Protein AF-0000000086122139 (afdb_homodimer)

Sequence (184 aa):
FSLVCYTCDAQTSNDACKTQTICSGVNQQCMTTITKVCSPSCKATSFGTSVGSGSTSCCSTDLCNVSGATGVKYSFTALALSLGFLLVLLRNFSLVCYTCDAQTSNDACKTQTICSGVNQQCMTTITKVCSPSCKATSFGTSVGSGSTSCCSTDLCNVSGATGVKYSFTALALSLGFLLVLLRN

pLDDT: mean 70.52, std 19.62, range [34.19, 97.06]

Solvent-accessible surface area (backbone atoms only — not comparable to full-atom values): 9587 Å² total; per-residue (Å²): 133,68,50,36,21,28,31,35,79,65,26,52,30,53,84,74,32,64,45,78,38,76,38,80,70,78,70,51,22,20,27,33,25,35,29,28,35,76,26,72,73,59,76,57,58,68,93,50,60,25,39,15,35,13,28,32,29,50,37,74,53,69,46,52,40,62,15,44,66,62,57,71,72,63,48,62,62,58,56,47,52,51,51,50,52,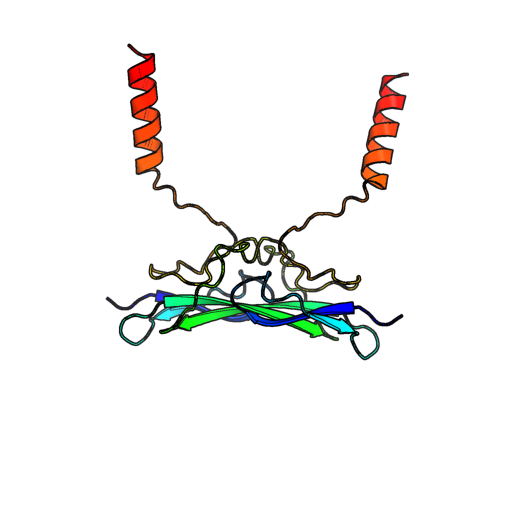48,50,52,53,66,69,95,135,67,51,35,23,24,29,34,78,65,27,50,31,52,86,74,30,64,45,80,40,76,38,79,68,78,70,52,24,23,28,32,26,36,28,27,35,74,26,72,72,58,77,58,59,70,94,52,57,27,38,15,26,23,36,37,25,50,37,74,52,69,47,54,45,57,36,37,60,68,60,69,73,60,50,63,62,58,57,49,52,52,50,49,52,50,49,52,55,66,69,96

InterPro domains:
  IPR016054 Ly-6 antigen/uPA receptor-like [SM00134] (3-79)
  IPR035076 Snake toxin/toxin-like [PF00087] (3-65)
  IPR045860 Snake toxin-like superfamily [G3DSA:2.10.60.10] (2-34)
  IPR045860 Snake toxin-like superfamily [G3DSA:2.10.60.10] (35-67)
  IPR045860 Snake toxin-like superfamily [SSF57302] (3-71)
  IPR051110 Ly-6/neurotoxin-like and GPI-anchored [PTHR16983] (2-90)

Organism: NCBI:txid247094

Secondary structure (DSSP, 8-state):
---EEEEEEEESSSTT--EEEE--SSS-EEEEEEEEEEES------S---S-S---SEE-STTTT--S-------HHHHHHHHHHHHHHHH-/---EEEEEEEESSSTT--EEEE--SSS-EEEEEEEEEEES-----SS---S-S---SEE-STTGGG-SS------HHHHHHHHHHHHHHHH-

Radius of gyration: 20.56 Å; Cα contacts (8 Å, |Δi|>4): 459; chains: 2; bounding box: 52×50×39 Å

Structure (mmCIF, N/CA/C/O backbone):
data_AF-0000000086122139-model_v1
#
loop_
_entity.id
_entity.type
_entity.pdbx_description
1 polymer 'UPAR/Ly6 domain-containing protein'
#
loop_
_atom_site.group_PDB
_atom_site.id
_atom_site.type_symbol
_atom_site.label_atom_id
_atom_site.label_alt_id
_atom_site.label_comp_id
_atom_site.label_asym_id
_atom_site.label_entity_id
_atom_site.label_seq_id
_atom_site.pdbx_PDB_ins_code
_atom_site.Cartn_x
_atom_site.Cartn_y
_atom_site.Cartn_z
_atom_site.occupancy
_atom_site.B_iso_or_equiv
_atom_site.auth_seq_id
_atom_site.auth_comp_id
_atom_site.auth_asym_id
_atom_site.auth_atom_id
_atom_site.pdbx_PDB_model_num
ATOM 1 N N . PHE A 1 1 ? 7.02 -22.312 -17.125 1 72 1 PHE A N 1
ATOM 2 C CA . PHE A 1 1 ? 6.898 -20.906 -17.484 1 72 1 PHE A CA 1
ATOM 3 C C . PHE A 1 1 ? 7.215 -20.016 -16.281 1 72 1 PHE A C 1
ATOM 5 O O . PHE A 1 1 ? 6.965 -20.391 -15.133 1 72 1 PHE A O 1
ATOM 12 N N . SER A 1 2 ? 8.141 -19.047 -16.516 1 90.06 2 SER A N 1
ATOM 13 C CA . SER A 1 2 ? 8.539 -18.172 -15.43 1 90.06 2 SER A CA 1
ATOM 14 C C . SER A 1 2 ? 7.477 -17.094 -15.164 1 90.06 2 SER A C 1
ATOM 16 O O . SER A 1 2 ? 6.844 -16.609 -16.094 1 90.06 2 SER A O 1
ATOM 18 N N . LEU A 1 3 ? 7.207 -16.906 -14.023 1 93.75 3 LEU A N 1
ATOM 19 C CA . LEU A 1 3 ? 6.246 -15.891 -13.594 1 93.75 3 LEU A CA 1
ATOM 20 C C . LEU A 1 3 ? 6.77 -14.484 -13.891 1 93.75 3 LEU A C 1
ATOM 22 O O . LEU A 1 3 ? 7.961 -14.219 -13.734 1 93.75 3 LEU A O 1
ATOM 26 N N . VAL A 1 4 ? 5.824 -13.617 -14.43 1 95.62 4 VAL A N 1
ATOM 27 C CA . VAL A 1 4 ? 6.164 -12.219 -14.648 1 95.62 4 VAL A CA 1
ATOM 28 C C . VAL A 1 4 ? 5.41 -11.336 -13.656 1 95.62 4 VAL A C 1
ATOM 30 O O . VAL A 1 4 ? 4.191 -11.461 -13.508 1 95.62 4 VAL A O 1
ATOM 33 N N . CYS A 1 5 ? 6.297 -10.477 -12.969 1 91.25 5 CYS A N 1
ATOM 34 C CA . CYS A 1 5 ? 5.695 -9.57 -12 1 91.25 5 CYS A CA 1
ATOM 35 C C . CYS A 1 5 ? 6.09 -8.125 -12.289 1 91.25 5 CYS A C 1
ATOM 37 O O . CYS A 1 5 ? 7.105 -7.871 -12.938 1 91.25 5 CYS A O 1
ATOM 39 N N . TYR A 1 6 ? 5.23 -7.164 -11.797 1 90.69 6 TYR A N 1
ATOM 40 C CA . TYR A 1 6 ? 5.699 -5.793 -11.664 1 90.69 6 TYR A CA 1
ATOM 41 C C . TYR A 1 6 ? 6.66 -5.652 -10.484 1 90.69 6 TYR A C 1
ATOM 43 O O . TYR A 1 6 ? 6.441 -6.254 -9.43 1 90.69 6 TYR A O 1
ATOM 51 N N . THR A 1 7 ? 7.684 -4.984 -10.68 1 93.25 7 THR A N 1
ATOM 52 C CA . THR A 1 7 ? 8.609 -4.746 -9.578 1 93.25 7 THR A CA 1
ATOM 53 C C . THR A 1 7 ? 8.945 -3.264 -9.469 1 93.25 7 THR A C 1
ATOM 55 O O . THR A 1 7 ? 8.922 -2.539 -10.461 1 93.25 7 THR A O 1
ATOM 58 N N . CYS A 1 8 ? 9.094 -2.768 -8.352 1 89.38 8 CYS A N 1
ATOM 59 C CA . CYS A 1 8 ? 9.555 -1.429 -8.008 1 89.38 8 CYS A CA 1
ATOM 60 C C . CYS A 1 8 ? 10.031 -1.376 -6.555 1 89.38 8 CYS A C 1
ATOM 62 O O . CYS A 1 8 ? 9.82 -2.322 -5.797 1 89.38 8 CYS A O 1
ATOM 64 N N . ASP A 1 9 ? 10.852 -0.316 -6.215 1 90.69 9 ASP A N 1
ATOM 65 C CA . ASP A 1 9 ? 11.375 -0.116 -4.867 1 90.69 9 ASP A CA 1
ATOM 66 C C . ASP A 1 9 ? 10.898 1.216 -4.289 1 90.69 9 ASP A C 1
ATOM 68 O O . ASP A 1 9 ? 11.336 2.281 -4.727 1 90.69 9 ASP A O 1
ATOM 72 N N . ALA A 1 10 ? 10 1.095 -3.266 1 85.25 10 ALA A N 1
ATOM 73 C CA . ALA A 1 10 ? 9.547 2.227 -2.459 1 85.25 10 ALA A CA 1
ATOM 74 C C . ALA A 1 10 ? 9.047 3.363 -3.344 1 85.25 10 ALA A C 1
ATOM 76 O O . ALA A 1 10 ? 9.562 4.48 -3.287 1 85.25 10 ALA A O 1
ATOM 77 N N . GLN A 1 11 ? 8.062 3.02 -4.082 1 84.06 11 GLN A N 1
ATOM 78 C CA . GLN A 1 11 ? 7.414 4.039 -4.902 1 84.06 11 GLN A CA 1
ATOM 79 C C . GLN A 1 11 ? 6.133 4.543 -4.242 1 84.06 11 GLN A C 1
ATOM 81 O O . GLN A 1 11 ? 5.469 3.803 -3.516 1 84.06 11 GLN A O 1
ATOM 86 N N . THR A 1 12 ? 5.867 5.844 -4.5 1 79.12 12 THR A N 1
ATOM 87 C CA . THR A 1 12 ? 4.699 6.449 -3.869 1 79.12 12 THR A CA 1
ATOM 88 C C . THR A 1 12 ? 3.457 6.254 -4.734 1 79.12 12 THR A C 1
ATOM 90 O O . THR A 1 12 ? 2.342 6.559 -4.305 1 79.12 12 THR A O 1
ATOM 93 N N . SER A 1 13 ? 3.631 5.711 -5.984 1 75.5 13 SER A N 1
ATOM 94 C CA . SER A 1 13 ? 2.51 5.477 -6.887 1 75.5 13 SER A CA 1
ATOM 95 C C . SER A 1 13 ? 2.676 4.164 -7.645 1 75.5 13 SER A C 1
ATOM 97 O O . SER A 1 13 ? 3.795 3.762 -7.965 1 75.5 13 SER A O 1
ATOM 99 N N . ASN A 1 14 ? 1.563 3.562 -7.977 1 77 14 ASN A N 1
ATOM 100 C CA . ASN A 1 14 ? 1.592 2.354 -8.789 1 77 14 ASN A CA 1
ATOM 101 C C . ASN A 1 14 ? 2.139 2.631 -10.188 1 77 14 ASN A C 1
ATOM 103 O O . ASN A 1 14 ? 2.799 1.777 -10.781 1 77 14 ASN A O 1
ATOM 107 N N . ASP A 1 15 ? 1.797 3.938 -10.664 1 76.06 15 ASP A N 1
ATOM 108 C CA . ASP A 1 15 ? 2.232 4.273 -12.016 1 76.06 15 ASP A CA 1
ATOM 109 C C . ASP A 1 15 ? 3.756 4.246 -12.125 1 76.06 15 ASP A C 1
ATOM 111 O O . ASP A 1 15 ? 4.301 3.967 -13.188 1 76.06 15 ASP A O 1
ATOM 115 N N . ALA A 1 16 ? 4.375 4.566 -11.047 1 80.56 16 ALA A N 1
ATOM 116 C CA . ALA A 1 16 ? 5.836 4.543 -11.023 1 80.56 16 ALA A CA 1
ATOM 117 C C . ALA A 1 16 ? 6.355 3.156 -10.656 1 80.56 16 ALA A C 1
ATOM 119 O O . ALA A 1 16 ? 7.559 2.967 -10.469 1 80.56 16 ALA A O 1
ATOM 120 N N . CYS A 1 17 ? 5.5 2.193 -10.656 1 82.25 17 CYS A N 1
ATOM 121 C CA . CYS A 1 17 ? 5.828 0.859 -10.172 1 82.25 17 CYS A CA 1
ATOM 122 C C . CYS A 1 17 ? 5.41 -0.209 -11.172 1 82.25 17 CYS A C 1
ATOM 124 O O . CYS A 1 17 ? 4.773 -1.197 -10.805 1 82.25 17 CYS A O 1
ATOM 126 N N . LYS A 1 18 ? 5.828 -0.079 -12.445 1 85.75 18 LYS A N 1
ATOM 127 C CA . LYS A 1 18 ? 5.309 -0.971 -13.477 1 85.75 18 LYS A CA 1
ATOM 128 C C . LYS A 1 18 ? 6.445 -1.653 -14.234 1 85.75 18 LYS A C 1
ATOM 130 O O . LYS A 1 18 ? 6.262 -2.094 -15.375 1 85.75 18 LYS A O 1
ATOM 135 N N . THR A 1 19 ? 7.555 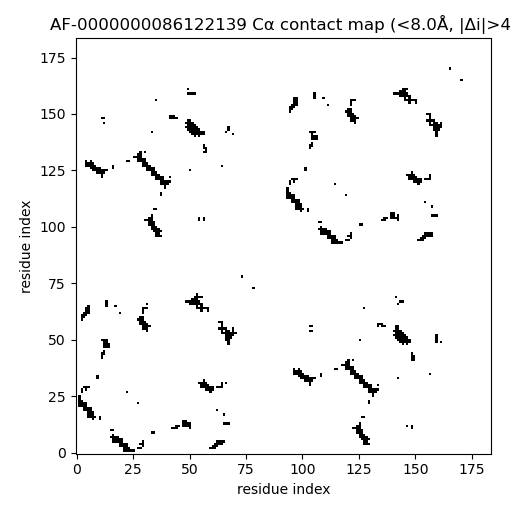-1.744 -13.688 1 94.44 19 THR A N 1
ATOM 136 C CA . THR A 1 19 ? 8.617 -2.482 -14.367 1 94.44 19 THR A CA 1
ATOM 137 C C . THR A 1 19 ? 8.297 -3.973 -14.406 1 94.44 19 THR A C 1
ATOM 139 O O . THR A 1 19 ? 8.094 -4.598 -13.359 1 94.44 19 THR A O 1
ATOM 142 N N . GLN A 1 20 ? 8.203 -4.539 -15.664 1 95 20 GLN A N 1
ATOM 143 C CA . GLN A 1 20 ? 7.941 -5.973 -15.789 1 95 20 GLN A CA 1
ATOM 144 C C . GLN A 1 20 ? 9.227 -6.777 -15.625 1 95 20 GLN A C 1
ATOM 146 O O . GLN A 1 20 ? 10.211 -6.539 -16.328 1 95 20 GLN A O 1
ATOM 151 N N . THR A 1 21 ? 9.18 -7.652 -14.656 1 96.75 21 THR A N 1
ATOM 152 C CA . THR A 1 21 ? 10.352 -8.469 -14.352 1 96.75 21 THR A CA 1
ATOM 153 C C . THR A 1 21 ? 10.016 -9.953 -14.445 1 96.75 21 THR A C 1
ATOM 155 O O . THR A 1 21 ? 9 -10.398 -13.906 1 96.75 21 THR A O 1
ATOM 158 N N . ILE A 1 22 ? 10.852 -10.758 -15.141 1 97.06 22 ILE A N 1
ATOM 159 C CA . ILE A 1 22 ? 10.727 -12.219 -15.141 1 97.06 22 ILE A CA 1
ATOM 160 C C . ILE A 1 22 ? 11.328 -12.781 -13.852 1 97.06 22 ILE A C 1
ATOM 162 O O . ILE A 1 22 ? 12.516 -12.609 -13.586 1 97.06 22 ILE A O 1
ATOM 166 N N . CYS A 1 23 ? 10.461 -13.375 -13.078 1 95.19 23 CYS A N 1
ATOM 167 C CA . CYS A 1 23 ? 10.93 -13.93 -11.812 1 95.19 23 CYS A CA 1
ATOM 168 C C . CYS A 1 23 ? 11.797 -15.164 -12.047 1 95.19 23 CYS A C 1
ATOM 170 O O . CYS A 1 23 ? 11.508 -15.977 -12.93 1 95.19 23 CYS A O 1
ATOM 172 N N . SER A 1 24 ? 12.844 -15.148 -11.281 1 91.06 24 SER A N 1
ATOM 173 C CA . SER A 1 24 ? 13.734 -16.297 -11.367 1 91.06 24 SER A CA 1
ATOM 174 C C . SER A 1 24 ? 13.414 -17.328 -10.297 1 91.06 24 SER A C 1
ATOM 176 O O . SER A 1 24 ? 13.094 -16.984 -9.156 1 91.06 24 SER A O 1
ATOM 178 N N . GLY A 1 25 ? 13.359 -18.5 -10.664 1 85.12 25 GLY A N 1
ATOM 179 C CA . GLY A 1 25 ? 13.133 -19.562 -9.695 1 85.12 25 GLY A CA 1
ATOM 180 C C . GLY A 1 25 ? 11.773 -20.219 -9.828 1 85.12 25 GLY A C 1
ATOM 181 O O . GLY A 1 25 ? 10.977 -19.828 -10.695 1 85.12 25 GLY A O 1
ATOM 182 N N . VAL A 1 26 ? 11.664 -21.203 -9.023 1 84.88 26 VAL A N 1
ATOM 183 C CA . VAL A 1 26 ? 10.422 -21.969 -9.016 1 84.88 26 VAL A CA 1
ATOM 184 C C . VAL A 1 26 ? 9.531 -21.484 -7.871 1 84.88 26 VAL A C 1
ATOM 186 O O . VAL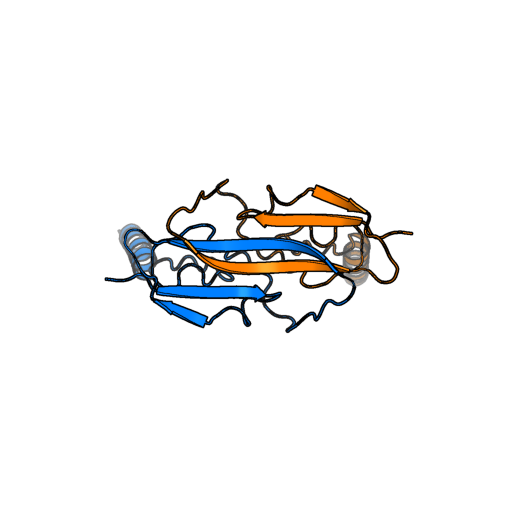 A 1 26 ? 10.023 -21.031 -6.836 1 84.88 26 VAL A O 1
ATOM 189 N N . ASN A 1 27 ? 8.289 -21.391 -8.062 1 86.94 27 ASN A N 1
ATOM 190 C CA . ASN A 1 27 ? 7.293 -21.125 -7.031 1 86.94 27 ASN A CA 1
ATOM 191 C C . ASN A 1 27 ? 7.363 -19.672 -6.555 1 86.94 27 ASN A C 1
ATOM 193 O O . ASN A 1 27 ? 7.328 -19.406 -5.352 1 86.94 27 ASN A O 1
ATOM 197 N N . GLN A 1 28 ? 7.648 -18.859 -7.582 1 92.31 28 GLN A N 1
ATOM 198 C CA . GLN A 1 28 ? 7.652 -17.438 -7.27 1 92.31 28 GLN A CA 1
ATOM 199 C C . GLN A 1 28 ? 6.23 -16.891 -7.188 1 92.31 28 GLN A C 1
ATOM 201 O O . GLN A 1 28 ? 5.301 -17.453 -7.762 1 92.31 28 GLN A O 1
ATOM 206 N N . GLN A 1 29 ? 6.09 -15.898 -6.414 1 89.56 29 GLN A N 1
ATOM 207 C CA . GLN A 1 29 ? 4.859 -15.117 -6.336 1 89.56 29 GLN A CA 1
ATOM 208 C C . GLN A 1 29 ? 5.145 -13.625 -6.477 1 89.56 29 GLN A C 1
ATOM 210 O O . GLN A 1 29 ? 6.238 -13.164 -6.148 1 89.56 29 GLN A O 1
ATOM 215 N N . CYS A 1 30 ? 4.125 -12.961 -7.074 1 87.75 30 CYS A N 1
ATOM 216 C CA . CYS A 1 30 ? 4.184 -11.508 -7.059 1 87.75 30 CYS A CA 1
ATOM 217 C C . CYS A 1 30 ? 3.717 -10.953 -5.715 1 87.75 30 CYS A C 1
ATOM 219 O O . CYS A 1 30 ? 2.648 -11.32 -5.227 1 87.75 30 CYS A O 1
ATOM 221 N N . MET A 1 31 ? 4.66 -10.156 -5.133 1 85.25 31 MET A N 1
ATOM 222 C CA . MET A 1 31 ? 4.348 -9.617 -3.812 1 85.25 31 MET A CA 1
ATOM 223 C C . MET A 1 31 ? 4.402 -8.094 -3.818 1 85.25 31 MET A C 1
ATOM 225 O O . MET A 1 31 ? 5.312 -7.5 -4.402 1 85.25 31 MET A O 1
ATOM 229 N N . THR A 1 32 ? 3.367 -7.453 -3.295 1 83.94 32 THR A N 1
ATOM 230 C CA . THR A 1 32 ? 3.348 -6.02 -3.045 1 83.94 32 THR A CA 1
ATOM 231 C C . THR A 1 32 ? 3.404 -5.73 -1.548 1 83.94 32 THR A C 1
ATOM 233 O O . THR A 1 32 ? 2.656 -6.32 -0.767 1 83.94 32 THR A O 1
ATOM 236 N N . THR A 1 33 ? 4.379 -4.938 -1.1 1 84.25 33 THR A N 1
ATOM 237 C CA . THR A 1 33 ? 4.461 -4.523 0.297 1 84.25 33 THR A CA 1
ATOM 238 C C . THR A 1 33 ? 4.328 -3.008 0.421 1 84.25 33 THR A C 1
ATOM 240 O O . THR A 1 33 ? 4.664 -2.271 -0.508 1 84.25 33 THR A O 1
ATOM 243 N N . ILE A 1 34 ? 3.875 -2.59 1.54 1 84 34 ILE A N 1
ATOM 244 C CA . ILE A 1 34 ? 3.77 -1.163 1.823 1 84 34 ILE A CA 1
ATOM 245 C C . ILE A 1 34 ? 4.719 -0.792 2.963 1 84 34 ILE A C 1
ATOM 247 O O . ILE A 1 34 ? 4.957 -1.597 3.865 1 84 34 ILE A O 1
ATOM 251 N N . THR A 1 35 ? 5.242 0.351 2.895 1 86.38 35 THR A N 1
ATOM 252 C CA . THR A 1 35 ? 6.051 0.969 3.936 1 86.38 35 THR A CA 1
ATOM 253 C C . THR A 1 35 ? 5.539 2.367 4.266 1 86.38 35 THR A C 1
ATOM 255 O O . THR A 1 35 ? 5.266 3.162 3.361 1 86.38 35 THR A O 1
ATOM 258 N N . LYS A 1 36 ? 5.258 2.613 5.5 1 87 36 LYS A N 1
ATOM 259 C CA . LYS A 1 36 ? 4.852 3.932 5.977 1 87 36 LYS A CA 1
ATOM 260 C C . LYS A 1 36 ? 5.941 4.566 6.832 1 87 36 LYS A C 1
ATOM 262 O O . LYS A 1 36 ? 6.562 3.891 7.656 1 87 36 LYS A O 1
ATOM 267 N N . VAL A 1 37 ? 6.246 5.879 6.555 1 91 37 VAL A N 1
ATOM 268 C CA . VAL A 1 37 ? 7.328 6.539 7.281 1 91 37 VAL A CA 1
ATOM 269 C C . VAL A 1 37 ? 6.984 8.016 7.488 1 91 37 VAL A C 1
ATOM 271 O O . VAL A 1 37 ? 6.09 8.547 6.828 1 91 37 VAL A O 1
ATOM 274 N N . CYS A 1 38 ? 7.734 8.625 8.531 1 93.12 38 CYS A N 1
ATOM 275 C CA . CYS A 1 38 ? 7.883 10.078 8.594 1 93.12 38 CYS A CA 1
ATOM 276 C C . CYS A 1 38 ? 8.922 10.555 7.59 1 93.12 38 CYS A C 1
ATOM 278 O O . CYS A 1 38 ? 10.055 10.062 7.578 1 93.12 38 CYS A O 1
ATOM 280 N N . SER A 1 39 ? 8.469 11.438 6.715 1 91.06 39 SER A N 1
ATOM 281 C CA . SER A 1 39 ? 9.406 11.867 5.684 1 91.06 39 SER A CA 1
ATOM 282 C C . SER A 1 39 ? 9.422 13.383 5.543 1 91.06 39 SER A C 1
ATOM 284 O O . SER A 1 39 ? 8.359 14.008 5.445 1 91.06 39 SER A O 1
ATOM 286 N N . PRO A 1 40 ? 10.656 13.961 5.59 1 90.31 40 PRO A N 1
ATOM 287 C CA . PRO A 1 40 ? 10.742 15.398 5.336 1 90.31 40 PRO A CA 1
ATOM 288 C C . PRO A 1 40 ? 10.531 15.758 3.867 1 90.31 40 PRO A C 1
ATOM 290 O O . PRO A 1 40 ? 10.258 16.906 3.539 1 90.31 40 PRO A O 1
ATOM 293 N N . SER A 1 41 ? 10.82 14.883 3.018 1 83.5 41 SER A N 1
ATOM 294 C CA . SER A 1 41 ? 10.625 15.078 1.585 1 83.5 41 SER A CA 1
ATOM 295 C C . SER A 1 41 ? 9.727 14 0.997 1 83.5 41 SER A C 1
ATOM 297 O O . SER A 1 41 ? 9.961 12.805 1.21 1 83.5 41 SER A O 1
ATOM 299 N N . CYS A 1 42 ? 8.633 14.422 0.689 1 78.06 42 CYS A N 1
ATOM 300 C CA . CYS A 1 42 ? 7.68 13.523 0.047 1 78.06 42 CYS A CA 1
ATOM 301 C C . CYS A 1 42 ? 7.352 13.992 -1.365 1 78.06 42 CYS A C 1
ATOM 303 O O . CYS A 1 42 ? 6.984 15.148 -1.569 1 78.06 42 CYS A O 1
ATOM 305 N N . LYS A 1 43 ? 8.031 13.57 -2.277 1 64.62 43 LYS A N 1
ATOM 306 C CA . LYS A 1 43 ? 7.629 13.859 -3.65 1 64.62 43 LYS A CA 1
ATOM 307 C C . LYS A 1 43 ? 6.41 13.031 -4.051 1 64.62 43 LYS A C 1
ATOM 309 O O . LYS A 1 43 ? 6.523 11.828 -4.293 1 64.62 43 LYS A O 1
ATOM 314 N N . ALA A 1 44 ? 5.277 13.898 -3.684 1 55.78 44 ALA A N 1
ATOM 315 C CA . ALA A 1 44 ? 4.043 13.234 -4.094 1 55.78 44 ALA A CA 1
ATOM 316 C C . ALA A 1 44 ? 4.02 13.008 -5.602 1 55.78 44 ALA A C 1
ATOM 318 O O . ALA A 1 44 ? 4.359 13.898 -6.379 1 55.78 44 ALA A O 1
ATOM 319 N N . THR A 1 45 ? 4.637 12.148 -6.133 1 49.19 45 THR A N 1
ATOM 320 C CA . THR A 1 45 ? 4.391 12.047 -7.566 1 49.19 45 THR A CA 1
ATOM 321 C C . THR A 1 45 ? 2.893 12.078 -7.859 1 49.19 45 THR A C 1
ATOM 323 O O . THR A 1 45 ? 2.072 11.953 -6.945 1 49.19 45 THR A O 1
ATOM 326 N N . SER A 1 46 ? 2.533 11.773 -9.172 1 43.03 46 SER A N 1
ATOM 327 C CA . SER A 1 46 ? 1.229 11.969 -9.797 1 43.03 46 SER A CA 1
ATOM 328 C C . SER A 1 46 ? 0.097 11.695 -8.812 1 43.03 46 SER A C 1
ATOM 330 O O . SER A 1 46 ? 0.285 10.984 -7.824 1 43.03 46 SER A O 1
ATOM 332 N N . PHE A 1 47 ? -0.921 12.75 -8.844 1 39.91 47 PHE A N 1
ATOM 333 C CA . PHE A 1 47 ? -2.258 12.406 -8.367 1 39.91 47 PHE A CA 1
ATOM 334 C C . PHE A 1 47 ? -2.463 10.898 -8.375 1 39.91 47 PHE A C 1
ATOM 336 O O . PHE A 1 47 ? -3.596 10.422 -8.461 1 39.91 47 PHE A O 1
ATOM 343 N N . GLY A 1 48 ? -1.495 10.391 -8.891 1 39.06 48 GLY A N 1
ATOM 344 C CA . GLY A 1 48 ? -1.909 9.055 -9.289 1 39.06 48 GLY A CA 1
ATOM 345 C C . GLY A 1 48 ? -2.619 8.297 -8.18 1 39.06 48 GLY A C 1
ATOM 346 O O . GLY A 1 48 ? -2.621 8.734 -7.027 1 39.06 48 GLY A O 1
ATOM 347 N N . THR A 1 49 ? -2.965 7.121 -8.758 1 39.84 49 THR A N 1
ATOM 348 C CA . THR A 1 49 ? -3.764 6.004 -8.258 1 39.84 49 THR A CA 1
ATOM 349 C C . THR A 1 49 ? -3.326 5.609 -6.852 1 39.84 49 THR A C 1
ATOM 351 O O . THR A 1 49 ? -2.139 5.387 -6.605 1 39.84 49 THR A O 1
ATOM 354 N N . SER A 1 50 ? -4.109 6.008 -5.961 1 40.56 50 SER A N 1
ATOM 355 C CA . SER A 1 50 ? -4.332 5.383 -4.664 1 40.56 50 SER A CA 1
ATOM 356 C C . SER A 1 50 ? -3.654 4.02 -4.582 1 40.56 50 SER A C 1
ATOM 358 O O . SER A 1 50 ? -3.576 3.299 -5.582 1 40.56 50 SER A O 1
ATOM 360 N N . VAL A 1 51 ? -2.387 4.039 -4.207 1 43.22 51 VAL A N 1
ATOM 361 C CA . VAL A 1 51 ? -2.125 2.648 -3.855 1 43.22 51 VAL A CA 1
ATOM 362 C C . VAL A 1 51 ? -3.443 1.891 -3.721 1 43.22 51 VAL A C 1
ATOM 364 O O . VAL A 1 51 ? -4.195 2.104 -2.766 1 43.22 51 VAL A O 1
ATOM 367 N N . GLY A 1 52 ? -4.238 2.223 -4.82 1 39.59 52 GLY A N 1
ATOM 368 C CA . GLY A 1 52 ? -5.52 1.541 -4.914 1 39.59 52 GLY A CA 1
ATOM 369 C C . GLY A 1 52 ? -5.543 0.213 -4.18 1 39.59 52 GLY A C 1
ATOM 370 O O . GLY A 1 52 ? -4.496 -0.309 -3.795 1 39.59 52 GLY A O 1
ATOM 371 N N . SER A 1 53 ? -6.688 -0.145 -4.023 1 40.97 53 SER A N 1
ATOM 372 C CA . SER A 1 53 ? -7.125 -1.466 -3.586 1 40.97 53 SER A CA 1
ATOM 373 C C . SER A 1 53 ? -6.246 -2.564 -4.176 1 40.97 53 SER A C 1
ATOM 375 O O . SER A 1 53 ? -6.527 -3.752 -4.004 1 40.97 53 SER A O 1
ATOM 377 N N . GLY A 1 54 ? -5.504 -2.205 -5.336 1 40.59 54 GLY A N 1
ATOM 378 C CA . GLY A 1 54 ? -5.125 -3.502 -5.875 1 40.59 54 GLY A CA 1
ATOM 379 C C . GLY A 1 54 ? -4.09 -4.219 -5.031 1 40.59 54 GLY A C 1
ATOM 380 O O . GLY A 1 54 ? -2.887 -4.059 -5.246 1 40.59 54 GLY A O 1
ATOM 381 N N . SER A 1 55 ? -4.207 -4.336 -3.82 1 43.78 55 SER A N 1
ATOM 382 C CA . SER A 1 55 ? -3.4 -4.992 -2.797 1 43.78 55 SER A CA 1
ATOM 383 C C . SER A 1 55 ? -2.967 -6.383 -3.24 1 43.78 55 SER A C 1
ATOM 385 O O . SER A 1 55 ? -3.57 -7.383 -2.844 1 43.78 55 SER A O 1
ATOM 387 N N . THR A 1 56 ? -2.652 -6.754 -4.574 1 49.06 56 THR A N 1
ATOM 388 C CA . THR A 1 56 ? -2.473 -8.195 -4.477 1 49.06 56 THR A CA 1
ATOM 389 C C . THR A 1 56 ? -1.305 -8.539 -3.553 1 49.06 56 THR A C 1
ATOM 391 O O . THR A 1 56 ? -0.195 -8.031 -3.736 1 49.06 56 THR A O 1
ATOM 394 N N . SER A 1 57 ? -1.179 -8.727 -2.258 1 61.19 57 SER A N 1
ATOM 395 C CA . SER A 1 57 ? -0.147 -9.117 -1.303 1 61.19 57 SER A CA 1
ATOM 396 C C . SER A 1 57 ? 0.659 -10.312 -1.814 1 61.19 57 SER A C 1
ATOM 398 O O . SER A 1 57 ? 1.889 -10.312 -1.733 1 61.19 57 SER A O 1
ATOM 400 N N . CYS A 1 58 ? -0.014 -11.273 -2.184 1 73.75 58 CYS A N 1
ATOM 401 C CA . CYS A 1 58 ? 0.688 -12.391 -2.803 1 73.75 58 CYS A CA 1
ATOM 402 C C . CYS A 1 58 ? -0.13 -12.984 -3.941 1 73.75 58 CYS A C 1
ATOM 404 O O . CYS A 1 58 ? -1.323 -13.25 -3.783 1 73.75 58 CYS A O 1
ATOM 406 N N . CYS A 1 59 ? 0.33 -13.102 -5.234 1 79.88 59 CYS A N 1
ATOM 407 C CA . CYS A 1 59 ? -0.359 -13.711 -6.363 1 79.88 59 CYS A CA 1
ATOM 408 C C . CYS A 1 59 ? 0.628 -14.422 -7.285 1 79.88 59 CYS A C 1
ATOM 410 O O . CYS A 1 59 ? 1.839 -14.227 -7.172 1 79.88 59 CYS A O 1
ATOM 412 N N . SER A 1 60 ? 0.085 -15.289 -8.133 1 85.06 60 SER A N 1
ATOM 413 C CA . SER A 1 60 ? 1.007 -16.156 -8.867 1 85.06 60 SER A CA 1
ATOM 414 C C . SER A 1 60 ? 0.683 -16.172 -10.352 1 85.06 60 SER A C 1
ATOM 416 O O . SER A 1 60 ? 1.05 -17.125 -11.062 1 85.06 60 SER A O 1
ATOM 418 N N . THR A 1 61 ? -0.162 -15.227 -10.805 1 86.94 61 THR A N 1
ATOM 419 C CA . THR A 1 61 ? -0.364 -15.07 -12.242 1 86.94 61 THR A CA 1
ATOM 420 C C . THR A 1 61 ? 0.402 -13.859 -12.766 1 86.94 61 THR A C 1
ATOM 422 O O . THR A 1 61 ? 0.757 -12.961 -11.992 1 86.94 61 THR A O 1
ATOM 425 N N . ASP A 1 62 ? 0.605 -13.844 -14.039 1 87.12 62 ASP A N 1
ATOM 426 C CA . ASP A 1 62 ? 1.428 -12.789 -14.625 1 87.12 62 ASP A CA 1
ATOM 427 C C . ASP A 1 62 ? 0.823 -11.414 -14.359 1 87.12 62 ASP A C 1
ATOM 429 O O . ASP A 1 62 ? -0.368 -11.195 -14.594 1 87.12 62 ASP A O 1
ATOM 433 N N . LEU A 1 63 ? 1.728 -10.531 -13.828 1 87.56 63 LEU A N 1
ATOM 434 C CA . LEU A 1 63 ? 1.447 -9.109 -13.672 1 87.56 63 LEU A CA 1
ATOM 435 C C . LEU A 1 63 ? 0.219 -8.898 -12.789 1 87.56 63 LEU A C 1
ATOM 437 O O . LEU A 1 63 ? -0.492 -7.898 -12.945 1 87.56 63 LEU A O 1
ATOM 441 N N . CYS A 1 64 ? 0.071 -9.93 -11.906 1 79.19 64 CYS A N 1
ATOM 442 C CA . CYS A 1 64 ? -1.116 -9.867 -11.062 1 79.19 64 CYS A CA 1
ATOM 443 C C . CYS A 1 64 ? -0.967 -8.781 -10 1 79.19 64 CYS A C 1
ATOM 445 O O . CYS A 1 64 ? -1.958 -8.344 -9.414 1 79.19 64 CYS A O 1
ATOM 447 N N . ASN A 1 65 ? 0.254 -8.383 -9.633 1 79.31 65 ASN A N 1
ATOM 448 C CA . ASN A 1 65 ? 0.467 -7.391 -8.586 1 79.31 65 ASN A CA 1
ATOM 449 C C . ASN A 1 65 ? 0.353 -5.969 -9.133 1 79.31 65 ASN A C 1
ATOM 451 O O . ASN A 1 65 ? 1.036 -5.062 -8.656 1 79.31 65 ASN A O 1
ATOM 455 N N . VAL A 1 66 ? -0.27 -5.93 -10.336 1 66.44 66 VAL A N 1
ATOM 456 C CA . VAL A 1 66 ? -0.529 -4.613 -10.906 1 66.44 66 VAL A CA 1
ATOM 457 C C . VAL A 1 66 ? -1.284 -3.75 -9.898 1 66.44 66 VAL A C 1
ATOM 459 O O . VAL A 1 66 ? -1.495 -2.557 -10.133 1 66.44 66 VAL A O 1
ATOM 462 N N . SER A 1 67 ? -1.76 -4.051 -8.977 1 55.84 67 SER A N 1
ATOM 463 C CA . SER A 1 67 ? -2.451 -3.594 -7.773 1 55.84 67 SER A CA 1
ATOM 464 C C . SER A 1 67 ? -3.598 -2.65 -8.117 1 55.84 67 SER A C 1
ATOM 466 O O . SER A 1 67 ? -4.344 -2.221 -7.238 1 55.84 67 SER A O 1
ATOM 468 N N . GLY A 1 68 ? -3.604 -1.3 -8.742 1 44.16 68 GLY A N 1
ATOM 469 C CA . GLY A 1 68 ? -4.793 -0.568 -8.336 1 44.16 68 GLY A CA 1
ATOM 470 C C . GLY A 1 68 ? -6.07 -1.379 -8.477 1 44.16 68 GLY A C 1
ATOM 471 O O . GLY A 1 68 ? -6.941 -1.324 -7.605 1 44.16 68 GLY A O 1
ATOM 472 N N . ALA A 1 69 ? -6.457 -1.728 -9.562 1 34.19 69 ALA A N 1
ATOM 473 C CA . ALA A 1 69 ? -7.797 -2.209 -9.883 1 34.19 69 ALA A CA 1
ATOM 474 C C . ALA A 1 69 ? -7.957 -3.678 -9.508 1 34.19 69 ALA A C 1
ATOM 476 O O . ALA A 1 69 ? -7.105 -4.508 -9.828 1 34.19 69 ALA A O 1
ATOM 477 N N . THR A 1 70 ? -8.055 -3.953 -8.133 1 36.25 70 THR A N 1
ATOM 478 C CA . THR A 1 70 ? -8.688 -5.27 -8.086 1 36.25 70 THR A CA 1
ATOM 479 C C . THR A 1 70 ? -9.508 -5.52 -9.344 1 36.25 70 THR A C 1
ATOM 481 O O . THR A 1 70 ? -10.633 -5.023 -9.469 1 36.25 70 THR A O 1
ATOM 484 N N . GLY A 1 71 ? -9.203 -4.922 -10.414 1 34.41 71 GLY A N 1
ATOM 485 C CA . GLY A 1 71 ? -10.125 -5.375 -11.445 1 34.41 71 GLY A CA 1
ATOM 486 C C . GLY A 1 71 ? -10.305 -6.879 -11.461 1 34.41 71 GLY A C 1
ATOM 487 O O . GLY A 1 71 ? -9.344 -7.625 -11.656 1 34.41 71 GLY A O 1
ATOM 488 N N . VAL A 1 72 ? -10.992 -7.301 -10.398 1 36.19 72 VAL A N 1
ATOM 489 C CA . VAL A 1 72 ? -11.516 -8.633 -10.664 1 36.19 72 VAL A CA 1
ATOM 490 C C . VAL A 1 72 ? -11.609 -8.867 -12.164 1 36.19 72 VAL A C 1
ATOM 492 O O . VAL A 1 72 ? -12.328 -8.164 -12.875 1 36.19 72 VAL A O 1
ATOM 495 N N . LYS A 1 73 ? -10.602 -9.148 -12.812 1 36.66 73 LYS A N 1
ATOM 496 C CA . LYS A 1 73 ? -10.805 -9.719 -14.141 1 36.66 73 LYS A CA 1
ATOM 497 C C . LYS A 1 73 ? -11.906 -10.773 -14.133 1 36.66 73 LYS A C 1
ATOM 499 O O . LYS A 1 73 ? -11.711 -11.875 -13.609 1 36.66 73 LYS A O 1
ATOM 504 N N . TYR A 1 74 ? -13.023 -10.359 -13.562 1 36.25 74 TYR A N 1
ATOM 505 C CA . TYR A 1 74 ? -14.07 -11.328 -13.859 1 36.25 74 TYR A CA 1
ATOM 506 C C . TYR A 1 74 ? -14.008 -11.766 -15.32 1 36.25 74 TYR A C 1
ATOM 508 O O . TYR A 1 74 ? -13.828 -10.938 -16.219 1 36.25 74 TYR A O 1
ATOM 516 N N . SER A 1 75 ? -13.391 -12.75 -15.516 1 47.69 75 SER A N 1
ATOM 517 C CA . SER A 1 75 ? -13.43 -13.305 -16.875 1 47.69 75 SER A CA 1
ATOM 518 C C . SER A 1 75 ? -14.766 -13.023 -17.547 1 47.69 75 SER A C 1
ATOM 520 O O . SER A 1 75 ? -15.812 -13.43 -17.047 1 47.69 75 SER A O 1
ATOM 522 N N . PHE A 1 76 ? -14.789 -11.961 -18.25 1 46.56 76 PHE A N 1
ATOM 523 C CA . PHE A 1 76 ? -15.961 -11.672 -19.062 1 46.56 76 PHE A CA 1
ATOM 524 C C . PHE A 1 76 ? -16.656 -12.961 -19.484 1 46.56 76 PHE A C 1
ATOM 526 O O . PHE A 1 76 ? -17.875 -13 -19.625 1 46.56 76 PHE A O 1
ATOM 533 N N . THR A 1 77 ? -15.852 -13.945 -19.469 1 55.62 77 THR A N 1
ATOM 534 C CA . THR A 1 77 ? -16.453 -15.203 -19.906 1 55.62 77 THR A CA 1
ATOM 535 C C . THR A 1 77 ? -17.344 -15.789 -18.828 1 55.62 77 THR A C 1
ATOM 537 O O . THR A 1 77 ? -18.438 -16.281 -19.109 1 55.62 77 THR A O 1
ATOM 540 N N . ALA A 1 78 ? -16.906 -15.617 -17.625 1 55.59 78 ALA A N 1
ATOM 541 C CA . ALA A 1 78 ? -17.766 -16.172 -16.578 1 55.59 78 ALA A CA 1
ATOM 542 C C . ALA A 1 78 ? -18.984 -15.273 -16.344 1 55.59 78 ALA A C 1
ATOM 544 O O . ALA A 1 78 ? -20.078 -15.766 -16.094 1 55.59 78 ALA A O 1
ATOM 545 N N . LEU A 1 79 ? -18.703 -14.016 -16.5 1 55.5 79 LEU A N 1
ATOM 546 C CA . LEU A 1 79 ? -19.844 -13.117 -16.406 1 55.5 79 LEU A CA 1
ATOM 547 C C . LEU A 1 79 ? -20.812 -13.336 -17.562 1 55.5 79 LEU A C 1
ATOM 549 O O . LEU A 1 79 ? -22.031 -13.281 -17.375 1 55.5 79 LEU A O 1
ATOM 553 N N . ALA A 1 80 ? -20.188 -13.602 -18.641 1 61.25 80 ALA A N 1
ATOM 554 C CA . ALA A 1 80 ? -21.016 -13.859 -19.812 1 61.25 80 ALA A CA 1
ATOM 555 C C . ALA A 1 80 ? -21.797 -15.164 -19.672 1 61.25 80 ALA A C 1
ATOM 557 O O . ALA A 1 80 ? -22.953 -15.25 -20.047 1 61.25 80 ALA A O 1
ATOM 558 N N . LEU A 1 81 ? -21.234 -16.125 -19 1 64.94 81 LEU A N 1
ATOM 559 C CA . LEU A 1 81 ? -21.875 -17.422 -18.828 1 64.94 81 LEU A CA 1
ATOM 560 C C . LEU A 1 81 ? -22.984 -17.344 -17.781 1 64.94 81 LEU A C 1
ATOM 562 O O . LEU A 1 81 ? -24.016 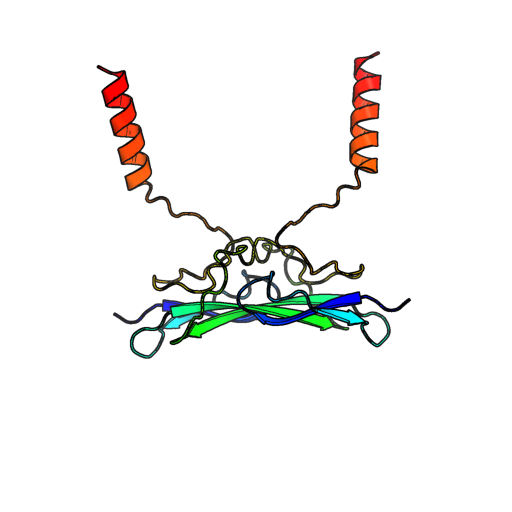-18 -17.922 1 64.94 81 LEU A O 1
ATOM 566 N N . SER A 1 82 ? -22.812 -16.438 -16.922 1 66.25 82 SER A N 1
ATOM 567 C CA . SER A 1 82 ? -23.828 -16.328 -15.883 1 66.25 82 SER A CA 1
ATOM 568 C C . SER A 1 82 ? -25.047 -15.547 -16.391 1 66.25 82 SER A C 1
ATOM 570 O O . SER A 1 82 ? -26.188 -15.898 -16.078 1 66.25 82 SER A O 1
ATOM 572 N N . LEU A 1 83 ? -24.656 -14.617 -17.172 1 67.25 83 LEU A N 1
ATOM 573 C CA . LEU A 1 83 ? -25.766 -13.844 -17.734 1 67.25 83 LEU A CA 1
ATOM 574 C C . LEU A 1 83 ? -26.562 -14.68 -18.734 1 67.25 83 LEU A C 1
ATOM 576 O O . LEU A 1 83 ? -27.781 -14.57 -18.797 1 67.25 83 LEU A O 1
ATOM 580 N N . GLY A 1 84 ? -25.766 -15.422 -19.469 1 63.69 84 GLY A N 1
ATOM 581 C CA . GLY A 1 84 ? -26.453 -16.297 -20.406 1 63.69 84 GLY A CA 1
ATOM 582 C C . GLY A 1 84 ? -27.406 -17.266 -19.734 1 63.69 84 GLY A C 1
ATOM 583 O O . GLY A 1 84 ? -28.516 -17.484 -20.219 1 63.69 84 GLY A O 1
ATOM 584 N N . PHE A 1 85 ? -26.984 -17.844 -18.641 1 71.62 85 PHE A N 1
ATOM 585 C CA . PHE A 1 85 ? -27.828 -18.812 -17.938 1 71.62 85 PHE A CA 1
ATOM 586 C C . PHE A 1 85 ? -29.078 -18.141 -17.391 1 71.62 85 PHE A C 1
ATOM 588 O O . PHE A 1 85 ? -30.172 -18.703 -17.469 1 71.62 85 PHE A O 1
ATOM 595 N N . LEU A 1 86 ? -28.875 -17 -17 1 65.88 86 LEU A N 1
ATOM 596 C CA . LEU A 1 86 ? -30.016 -16.297 -16.453 1 65.88 86 LEU A CA 1
ATOM 597 C C . LEU A 1 86 ? -31.047 -15.992 -17.547 1 65.88 86 LEU A C 1
ATOM 599 O O . LEU A 1 86 ? -32.25 -16.125 -17.328 1 65.88 86 LEU A O 1
ATOM 603 N N . LEU A 1 87 ? -30.562 -15.648 -18.641 1 65.94 87 LEU A N 1
ATOM 604 C CA . LEU A 1 87 ? -31.453 -15.312 -19.75 1 65.94 87 LEU A CA 1
ATOM 605 C C . LEU A 1 87 ? -32.188 -16.547 -20.25 1 65.94 87 LEU A C 1
ATOM 607 O O . LEU A 1 87 ? -33.375 -16.484 -20.578 1 65.94 87 LEU A O 1
ATOM 611 N N . VAL A 1 88 ? -31.469 -17.578 -20.203 1 64.94 88 VAL A N 1
ATOM 612 C CA . VAL A 1 88 ? -32.125 -18.828 -20.625 1 64.94 88 VAL A CA 1
ATOM 613 C C . VAL A 1 88 ? -33.188 -19.219 -19.625 1 64.94 88 VAL A C 1
ATOM 615 O O . VAL A 1 88 ? -34.281 -19.656 -20 1 64.94 88 VAL A O 1
ATOM 618 N N . LEU A 1 89 ? -32.906 -18.922 -18.469 1 66.5 89 LEU A N 1
ATOM 619 C CA . LEU A 1 89 ? -33.906 -19.266 -17.469 1 66.5 89 LEU A CA 1
ATOM 620 C C . LEU A 1 89 ? -35.125 -18.312 -17.547 1 66.5 89 LEU A C 1
ATOM 622 O O . LEU A 1 89 ? -36.25 -18.734 -17.328 1 66.5 89 LEU A O 1
ATOM 626 N N . LEU A 1 90 ? -34.75 -17.188 -17.906 1 65.31 90 LEU A N 1
ATOM 627 C CA . LEU A 1 90 ? -35.844 -16.25 -18.016 1 65.31 90 LEU A CA 1
ATOM 628 C C . LEU A 1 90 ? -36.656 -16.5 -19.281 1 65.31 90 LEU A C 1
ATOM 630 O O . LEU A 1 90 ? -37.812 -16.078 -19.391 1 65.31 90 LEU A O 1
ATOM 634 N N . ARG A 1 91 ? -35.938 -17 -20.156 1 63.78 91 ARG A N 1
ATOM 635 C CA . ARG A 1 91 ? -36.625 -17.25 -21.406 1 63.78 91 ARG A CA 1
ATOM 636 C C . ARG A 1 91 ? -37.5 -18.516 -21.328 1 63.78 91 ARG A C 1
ATOM 638 O O . ARG A 1 91 ? -38.5 -18.625 -22 1 63.78 91 ARG A O 1
ATOM 645 N N . ASN A 1 92 ? -37.219 -19.266 -20.359 1 53.5 92 ASN A N 1
ATOM 646 C CA . ASN A 1 92 ? -38.156 -20.391 -20.219 1 53.5 92 ASN A CA 1
ATOM 647 C C . ASN A 1 92 ? -39.312 -20.031 -19.297 1 53.5 92 ASN A C 1
AT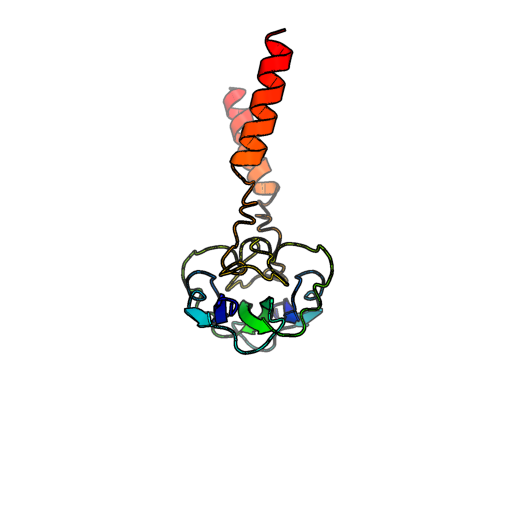OM 649 O O . ASN A 1 92 ? -39.125 -19.422 -18.234 1 53.5 92 ASN A O 1
ATOM 653 N N . PHE B 1 1 ? 3.57 21.547 17.188 1 70.19 1 PHE B N 1
ATOM 654 C CA . PHE B 1 1 ? 3.049 20.203 17.422 1 70.19 1 PHE B CA 1
ATOM 655 C C . PHE B 1 1 ? 3.678 19.203 16.469 1 70.19 1 PHE B C 1
ATOM 657 O O . PHE B 1 1 ? 4.039 19.547 15.336 1 70.19 1 PHE B O 1
ATOM 664 N N . SER B 1 2 ? 4.168 18.109 17.016 1 89.88 2 SER B N 1
ATOM 665 C CA . SER B 1 2 ? 4.824 17.109 16.188 1 89.88 2 SER B CA 1
ATOM 666 C C . SER B 1 2 ? 3.803 16.25 15.438 1 89.88 2 SER B C 1
ATOM 668 O O . SER B 1 2 ? 2.736 15.945 15.969 1 89.88 2 SER B O 1
ATOM 670 N N . LEU B 1 3 ? 4.066 16.047 14.289 1 93.38 3 LEU B N 1
ATOM 671 C CA . LEU B 1 3 ? 3.215 15.227 13.445 1 93.38 3 LEU B CA 1
ATOM 672 C C . LEU B 1 3 ? 3.27 13.766 13.883 1 93.38 3 LEU B C 1
ATOM 674 O O . LEU B 1 3 ? 4.332 13.258 14.25 1 93.38 3 LEU B O 1
ATOM 678 N N . VAL B 1 4 ? 2.037 13.109 13.898 1 95.56 4 VAL B N 1
ATOM 679 C CA . VAL B 1 4 ? 1.965 11.688 14.18 1 95.56 4 VAL B CA 1
ATOM 680 C C . VAL B 1 4 ? 1.564 10.922 12.922 1 95.56 4 VAL B C 1
ATOM 682 O O . VAL B 1 4 ? 0.582 11.273 12.258 1 95.56 4 VAL B O 1
ATOM 685 N N . CYS B 1 5 ? 2.439 9.859 12.656 1 90.88 5 CYS B N 1
ATOM 686 C CA . CYS B 1 5 ? 2.156 9.039 11.484 1 90.88 5 CYS B CA 1
ATOM 687 C C . CYS B 1 5 ? 2.094 7.562 11.852 1 90.88 5 CYS B C 1
ATOM 689 O O . CYS B 1 5 ? 2.654 7.145 12.867 1 90.88 5 CYS B O 1
ATOM 691 N N . TYR B 1 6 ? 1.372 6.785 10.961 1 90.69 6 TYR B N 1
ATOM 692 C CA . TYR B 1 6 ? 1.575 5.344 11 1 90.69 6 TYR B CA 1
ATOM 693 C C . TYR B 1 6 ? 2.906 4.965 10.359 1 90.69 6 TYR B C 1
ATOM 695 O O . TYR B 1 6 ? 3.299 5.539 9.336 1 90.69 6 TYR B O 1
ATOM 703 N N . THR B 1 7 ? 3.555 4.105 10.938 1 93.12 7 THR B N 1
ATOM 704 C CA . THR B 1 7 ? 4.805 3.641 10.344 1 93.12 7 THR B CA 1
ATOM 705 C C . THR B 1 7 ? 4.863 2.115 10.336 1 93.12 7 THR B C 1
ATOM 707 O O . THR B 1 7 ? 4.262 1.46 11.188 1 93.12 7 THR B O 1
ATOM 710 N N . CYS B 1 8 ? 5.406 1.566 9.383 1 89.25 8 CYS B N 1
ATOM 711 C CA . CYS B 1 8 ? 5.703 0.148 9.211 1 89.25 8 CYS B CA 1
ATOM 712 C C . CYS B 1 8 ? 6.746 -0.067 8.125 1 89.25 8 CYS B C 1
ATOM 714 O O . CYS B 1 8 ? 7.074 0.86 7.379 1 89.25 8 CYS B O 1
ATOM 716 N N . ASP B 1 9 ? 7.41 -1.311 8.148 1 90.81 9 ASP B N 1
ATOM 717 C CA . ASP B 1 9 ? 8.414 -1.676 7.152 1 90.81 9 ASP B CA 1
ATOM 718 C C . ASP B 1 9 ? 7.984 -2.914 6.367 1 90.81 9 ASP B C 1
ATOM 720 O O . ASP B 1 9 ? 7.969 -4.023 6.906 1 90.81 9 ASP B O 1
ATOM 724 N N . ALA B 1 10 ? 7.656 -2.65 5.047 1 85.31 10 ALA B N 1
ATOM 725 C CA . ALA B 1 10 ? 7.379 -3.703 4.074 1 85.31 10 ALA B CA 1
ATOM 726 C C . ALA B 1 10 ? 6.32 -4.668 4.598 1 85.31 10 ALA B C 1
ATOM 728 O O . ALA B 1 10 ? 6.586 -5.863 4.758 1 85.31 10 ALA B O 1
ATOM 729 N N . GLN B 1 11 ? 5.195 -4.102 4.824 1 84.12 11 GLN B N 1
ATOM 730 C CA . GLN B 1 11 ? 4.066 -4.934 5.227 1 84.12 11 GLN B CA 1
ATOM 731 C C . GLN B 1 11 ? 3.131 -5.199 4.051 1 84.12 11 GLN B C 1
ATOM 733 O O . GLN B 1 11 ? 3.023 -4.379 3.137 1 84.12 11 GLN B O 1
ATOM 738 N N . THR B 1 12 ? 2.52 -6.406 4.09 1 79.19 12 THR B N 1
ATOM 739 C CA . THR B 1 12 ? 1.65 -6.793 2.984 1 79.19 12 THR B CA 1
ATOM 740 C C . THR B 1 12 ? 0.224 -6.305 3.221 1 79.19 12 THR B C 1
ATOM 742 O O . THR B 1 12 ? -0.621 -6.379 2.326 1 79.19 12 THR B O 1
ATOM 745 N N . SER B 1 13 ? -0.048 -5.766 4.426 1 75.38 13 SER B N 1
ATOM 746 C CA . SER B 1 13 ? -1.38 -5.27 4.754 1 75.38 13 SER B CA 1
ATOM 747 C C . SER B 1 13 ? -1.304 -3.986 5.574 1 75.38 13 SER B C 1
ATOM 749 O O . SER B 1 13 ? -0.379 -3.807 6.371 1 75.38 13 SER B O 1
ATOM 751 N N . ASN B 1 14 ? -2.299 -3.168 5.391 1 77.31 14 ASN B N 1
ATOM 752 C CA . ASN B 1 14 ? -2.391 -1.954 6.195 1 77.31 14 ASN B CA 1
ATOM 753 C C . ASN B 1 14 ? -2.582 -2.273 7.676 1 77.31 14 ASN B C 1
ATOM 755 O O . ASN B 1 14 ? -2.105 -1.537 8.539 1 77.31 14 ASN B O 1
ATOM 759 N N . ASP B 1 15 ? -3.344 -3.443 7.879 1 75.88 15 ASP B N 1
ATOM 760 C CA . ASP B 1 15 ? -3.627 -3.799 9.266 1 75.88 15 ASP B CA 1
ATOM 761 C C . ASP B 1 15 ? -2.338 -4.074 10.039 1 75.88 15 ASP B C 1
ATOM 763 O O . ASP B 1 15 ? -2.279 -3.865 11.25 1 75.88 15 ASP B O 1
ATOM 767 N N . ALA B 1 16 ? -1.37 -4.551 9.352 1 80.75 16 ALA B N 1
ATOM 768 C CA . ALA B 1 16 ? -0.075 -4.82 9.969 1 80.75 16 ALA B CA 1
ATOM 769 C C . ALA B 1 16 ? 0.815 -3.582 9.945 1 80.75 16 ALA B C 1
ATOM 771 O O . ALA B 1 16 ? 1.991 -3.648 10.312 1 80.75 16 ALA B O 1
ATOM 772 N N . CYS B 1 17 ? 0.239 -2.482 9.594 1 82.62 17 CYS B N 1
ATOM 773 C CA . CYS B 1 17 ? 1.009 -1.266 9.359 1 82.62 17 CYS B CA 1
ATOM 774 C C . CYS B 1 17 ? 0.422 -0.091 10.133 1 82.62 17 CYS B C 1
ATOM 776 O O . CYS B 1 17 ? 0.217 0.987 9.57 1 82.62 17 CYS B O 1
ATOM 778 N N . LYS B 1 18 ? 0.205 -0.267 11.43 1 85 18 LYS B N 1
ATOM 779 C CA . LYS B 1 18 ? -0.523 0.756 12.172 1 85 18 LYS B CA 1
ATOM 780 C C . LYS B 1 18 ? 0.281 1.236 13.383 1 85 18 LYS B C 1
ATOM 782 O O . LYS B 1 18 ? -0.284 1.763 14.344 1 85 18 LYS B O 1
ATOM 787 N N . THR B 1 19 ? 1.524 1.094 13.414 1 94.31 19 THR B N 1
ATOM 788 C CA . THR B 1 19 ? 2.305 1.64 14.523 1 94.31 19 THR B CA 1
ATOM 789 C C . THR B 1 19 ? 2.299 3.166 14.484 1 94.31 19 THR B C 1
ATOM 791 O O . THR B 1 19 ? 2.689 3.77 13.484 1 94.31 19 THR B O 1
ATOM 794 N N . GLN B 1 20 ? 1.777 3.811 15.617 1 95.12 20 GLN B N 1
ATOM 795 C CA . GLN B 1 20 ? 1.777 5.27 15.688 1 95.12 20 GLN B CA 1
ATOM 796 C C . GLN B 1 20 ? 3.135 5.797 16.141 1 95.12 20 GLN B C 1
ATOM 798 O O . GLN B 1 20 ? 3.645 5.398 17.188 1 95.12 20 GLN B O 1
ATOM 803 N N . THR B 1 21 ? 3.682 6.621 15.305 1 96.75 21 THR B N 1
ATOM 804 C CA . THR B 1 21 ? 5 7.18 15.578 1 96.75 21 THR B CA 1
ATOM 805 C C . THR B 1 21 ? 4.945 8.703 15.594 1 96.75 21 THR B C 1
ATOM 807 O O . THR B 1 21 ? 4.379 9.32 14.688 1 96.75 21 THR B O 1
ATOM 810 N N . ILE B 1 22 ? 5.543 9.359 16.641 1 97 22 ILE B N 1
ATOM 811 C CA . ILE B 1 22 ? 5.719 10.805 16.656 1 97 22 ILE B CA 1
ATOM 812 C C . ILE B 1 22 ? 6.918 11.195 15.797 1 97 22 ILE B C 1
ATOM 814 O O . ILE B 1 22 ? 8.047 10.781 16.078 1 97 22 ILE B O 1
ATOM 818 N N . CYS B 1 23 ? 6.605 11.922 14.75 1 95.19 23 CYS B N 1
ATOM 819 C CA . CYS B 1 23 ? 7.688 12.312 13.852 1 95.19 23 CYS B CA 1
ATOM 820 C C . CYS B 1 23 ? 8.578 13.367 14.5 1 95.19 23 CYS B C 1
ATOM 822 O O . CYS B 1 23 ? 8.086 14.266 15.195 1 95.19 23 CYS B O 1
ATOM 824 N N . SER B 1 24 ? 9.812 13.133 14.273 1 90.88 24 SER B N 1
ATOM 825 C CA . SER B 1 24 ? 10.781 14.086 14.805 1 90.88 24 SER B CA 1
ATOM 826 C C . SER B 1 24 ? 11.18 15.117 13.742 1 90.88 24 SER B C 1
ATOM 828 O O . SER B 1 24 ? 11.344 14.773 12.57 1 90.88 24 SER B O 1
ATOM 830 N N . GLY B 1 25 ? 11.156 16.297 14.109 1 85 25 GLY B N 1
ATOM 831 C CA . GLY B 1 25 ? 11.594 17.328 13.195 1 85 25 GLY B CA 1
ATOM 832 C C . GLY B 1 25 ? 10.469 18.234 12.734 1 85 25 GLY B C 1
ATOM 833 O O . GLY B 1 25 ? 9.32 18.062 13.133 1 85 25 GLY B O 1
ATOM 834 N N . VAL B 1 26 ? 10.922 19.188 12.031 1 84.69 26 VAL B N 1
ATOM 835 C CA . VAL B 1 26 ? 9.977 20.172 11.5 1 84.69 26 VAL B CA 1
ATOM 836 C C . VAL B 1 26 ? 9.625 19.812 10.055 1 84.69 26 VAL B C 1
ATOM 838 O O . VAL B 1 26 ? 10.43 19.219 9.336 1 84.69 26 VAL B O 1
ATOM 841 N N . ASN B 1 27 ? 8.453 19.969 9.672 1 86.38 27 ASN B N 1
ATOM 842 C CA . ASN B 1 27 ? 7.988 19.844 8.297 1 86.38 27 ASN B CA 1
ATOM 843 C C . ASN B 1 27 ? 7.984 18.391 7.836 1 86.38 27 ASN B C 1
ATOM 845 O O . ASN B 1 27 ? 8.445 18.078 6.734 1 86.38 27 ASN B O 1
ATOM 849 N N . GLN B 1 28 ? 7.621 17.578 8.812 1 92.06 28 GLN B N 1
ATOM 850 C CA . GLN B 1 28 ? 7.488 16.156 8.461 1 92.06 28 GLN B CA 1
ATOM 851 C C . GLN B 1 28 ? 6.172 15.898 7.738 1 92.06 28 GLN B C 1
ATOM 853 O O . GLN B 1 28 ? 5.219 16.672 7.867 1 92.06 28 GLN B O 1
ATOM 858 N N . GLN B 1 29 ? 6.203 14.914 6.914 1 89.44 29 GLN B N 1
ATOM 859 C CA . GLN B 1 29 ? 5.004 14.383 6.273 1 89.44 29 GLN B CA 1
ATOM 860 C C . GLN B 1 29 ? 4.898 12.875 6.461 1 89.44 29 GLN B C 1
ATOM 862 O O . GLN B 1 29 ? 5.914 12.188 6.625 1 89.44 29 GLN B O 1
ATOM 867 N N . CYS B 1 30 ? 3.631 12.453 6.492 1 87.56 30 CYS B N 1
ATOM 868 C CA . CYS B 1 30 ? 3.404 11.016 6.441 1 87.56 30 CYS B CA 1
ATOM 869 C C . CYS B 1 30 ? 3.477 10.5 5.008 1 87.56 30 CYS B C 1
ATOM 871 O O . CYS B 1 30 ? 2.828 11.055 4.117 1 87.56 30 CYS B O 1
ATOM 873 N N . MET B 1 31 ? 4.395 9.484 4.859 1 84.88 31 MET B N 1
ATOM 874 C CA . MET B 1 31 ? 4.594 8.953 3.516 1 84.88 31 MET B CA 1
ATOM 875 C C . MET B 1 31 ? 4.34 7.453 3.479 1 84.88 31 MET B C 1
ATOM 877 O O . MET B 1 31 ? 4.781 6.723 4.367 1 84.88 31 MET B O 1
ATOM 881 N N . THR B 1 32 ? 3.541 7.031 2.512 1 83.81 32 THR B N 1
ATOM 882 C CA . THR B 1 32 ? 3.354 5.613 2.211 1 83.81 32 THR B CA 1
ATOM 883 C C . THR B 1 32 ? 4.008 5.254 0.881 1 83.81 32 THR B C 1
ATOM 885 O O . THR B 1 32 ? 3.812 5.945 -0.122 1 83.81 32 THR B O 1
ATOM 888 N N . THR B 1 33 ? 4.891 4.273 0.879 1 84.19 33 THR B N 1
ATOM 889 C CA . THR B 1 33 ? 5.496 3.785 -0.355 1 84.19 33 THR B CA 1
ATOM 890 C C . THR B 1 33 ? 5.137 2.322 -0.592 1 84.19 33 THR B C 1
ATOM 892 O O . THR B 1 33 ? 4.875 1.578 0.357 1 84.19 33 THR B O 1
ATOM 895 N N . ILE B 1 34 ? 5.16 1.945 -1.83 1 83.88 34 ILE B N 1
ATOM 896 C CA . ILE B 1 34 ? 4.91 0.557 -2.199 1 83.88 34 ILE B CA 1
ATOM 897 C C . ILE B 1 34 ? 6.168 -0.049 -2.816 1 83.88 34 ILE B C 1
ATOM 899 O O . ILE B 1 34 ? 6.934 0.645 -3.49 1 83.88 34 ILE B O 1
ATOM 903 N N . THR B 1 35 ? 6.348 -1.257 -2.562 1 86.44 35 THR B N 1
ATOM 904 C CA . THR B 1 35 ? 7.395 -2.07 -3.166 1 86.44 35 THR B CA 1
ATOM 905 C C . THR B 1 35 ? 6.816 -3.355 -3.752 1 86.44 35 THR B C 1
ATOM 907 O O . THR B 1 35 ? 6.02 -4.035 -3.1 1 86.44 35 THR B O 1
ATOM 910 N N . LYS B 1 36 ? 7.051 -3.605 -4.988 1 86.94 36 LYS B N 1
ATOM 911 C CA . LYS B 1 36 ? 6.652 -4.84 -5.656 1 86.94 36 LYS B CA 1
ATOM 912 C C . LYS B 1 36 ? 7.863 -5.715 -5.973 1 86.94 36 LYS B C 1
ATOM 914 O O . LYS B 1 36 ? 8.898 -5.211 -6.406 1 86.94 36 LYS B O 1
ATOM 919 N N . VAL B 1 37 ? 7.738 -7.031 -5.645 1 91 37 VAL B N 1
ATOM 920 C CA . VAL B 1 37 ? 8.875 -7.918 -5.852 1 91 37 VAL B CA 1
ATOM 921 C C . VAL B 1 37 ? 8.383 -9.305 -6.258 1 91 37 VAL B C 1
ATOM 923 O O . VAL B 1 37 ? 7.199 -9.609 -6.125 1 91 37 VAL B O 1
ATOM 926 N N . CYS B 1 38 ? 9.359 -10.109 -6.883 1 93.31 38 CYS B N 1
ATOM 927 C CA . CYS B 1 38 ? 9.219 -11.555 -6.938 1 93.31 38 CYS B CA 1
ATOM 928 C C . CYS B 1 38 ? 9.594 -12.188 -5.602 1 93.31 38 CYS B C 1
ATOM 930 O O . CYS B 1 38 ? 10.672 -11.922 -5.062 1 93.31 38 CYS B O 1
ATOM 932 N N . SER B 1 39 ? 8.648 -12.898 -5.07 1 91.06 39 SER B N 1
ATOM 933 C CA . SER B 1 39 ? 8.93 -13.461 -3.754 1 91.06 39 SER B CA 1
ATOM 934 C C . SER B 1 39 ? 8.594 -14.945 -3.701 1 91.06 39 SER B C 1
ATOM 936 O O . SER B 1 39 ? 7.508 -15.359 -4.117 1 91.06 39 SER B O 1
ATOM 938 N N . PRO B 1 40 ? 9.586 -15.766 -3.199 1 90.62 40 PRO B N 1
ATOM 939 C CA . PRO B 1 40 ? 9.273 -17.188 -3.014 1 90.62 40 PRO B CA 1
ATOM 940 C C . PRO B 1 40 ? 8.367 -17.438 -1.812 1 90.62 40 PRO B C 1
ATOM 942 O O . PRO B 1 40 ? 7.766 -18.5 -1.699 1 90.62 40 PRO B O 1
ATOM 945 N N . SER B 1 41 ? 8.414 -16.594 -0.885 1 83.88 41 SER B N 1
ATOM 946 C CA . SER B 1 41 ? 7.562 -16.703 0.297 1 83.88 41 SER B CA 1
ATOM 947 C C . SER B 1 41 ? 6.723 -15.438 0.48 1 83.88 41 SER B C 1
ATOM 949 O O . SER B 1 41 ? 7.246 -14.328 0.44 1 83.88 41 SER B O 1
ATOM 951 N N . CYS B 1 42 ? 5.547 -15.648 0.242 1 78.25 42 CYS B N 1
ATOM 952 C CA . CYS B 1 42 ? 4.602 -14.555 0.439 1 78.25 42 CYS B CA 1
ATOM 953 C C . CYS B 1 42 ? 3.602 -14.891 1.539 1 78.25 42 CYS B C 1
ATOM 955 O O . CYS B 1 42 ? 2.971 -15.945 1.508 1 78.25 42 CYS B O 1
ATOM 957 N N . LYS B 1 43 ? 3.879 -14.555 2.654 1 64.94 43 LYS B N 1
ATOM 958 C CA . LYS B 1 43 ? 2.861 -14.695 3.691 1 64.94 43 LYS B CA 1
ATOM 959 C C . LYS B 1 43 ? 1.78 -13.633 3.555 1 64.94 43 LYS B C 1
ATOM 961 O O . LYS B 1 43 ? 2.01 -12.461 3.877 1 64.94 43 LYS B O 1
ATOM 966 N N . ALA B 1 44 ? 0.787 -14.266 2.676 1 55.69 44 ALA B N 1
ATOM 967 C CA . ALA B 1 44 ? -0.35 -13.359 2.525 1 55.69 44 ALA B CA 1
ATOM 968 C C . ALA B 1 44 ? -0.99 -13.055 3.877 1 55.69 44 ALA B C 1
ATOM 970 O O . ALA B 1 44 ? -1.205 -13.961 4.688 1 55.69 44 ALA B O 1
ATOM 971 N N . THR B 1 45 ? -0.494 -12.336 4.645 1 49.19 45 THR B N 1
ATOM 972 C CA . THR B 1 45 ? -1.322 -12.117 5.824 1 49.19 45 THR B CA 1
ATOM 973 C C . THR B 1 45 ? -2.771 -11.859 5.426 1 49.19 45 THR B C 1
ATOM 975 O O . THR B 1 45 ? -3.068 -11.641 4.25 1 49.19 45 THR B O 1
ATOM 978 N N . SER B 1 46 ? -3.605 -11.352 6.371 1 43.03 46 SER B N 1
ATOM 979 C CA . SER B 1 46 ? -5.062 -11.258 6.352 1 43.03 46 SER B CA 1
ATOM 980 C C . SER B 1 46 ? -5.574 -10.898 4.961 1 43.03 46 SER B C 1
ATOM 982 O O . SER B 1 46 ? -4.844 -10.312 4.156 1 43.03 46 SER B O 1
ATOM 984 N N . PHE B 1 47 ? -6.637 -11.789 4.461 1 39.84 47 PHE B N 1
ATOM 985 C CA . PHE B 1 47 ? -7.535 -11.297 3.424 1 39.84 47 PHE B CA 1
ATOM 986 C C . PHE B 1 47 ? -7.457 -9.781 3.314 1 39.84 47 PHE B C 1
ATOM 988 O O . PHE B 1 47 ? -8.328 -9.156 2.715 1 39.84 47 PHE B O 1
ATOM 995 N N . GLY B 1 48 ? -6.809 -9.414 4.281 1 38.44 48 GLY B N 1
ATOM 996 C CA . GLY B 1 48 ? -7.168 -8.016 4.438 1 38.44 48 GLY B CA 1
ATOM 997 C C . GLY B 1 48 ? -7.074 -7.23 3.141 1 38.44 48 GLY B C 1
ATOM 998 O O . GLY B 1 48 ? -6.559 -7.734 2.141 1 38.44 48 GLY B O 1
ATOM 999 N N . THR B 1 49 ? -7.223 -5.996 3.504 1 39.44 49 THR B N 1
ATOM 1000 C CA . THR B 1 49 ? -7.414 -4.742 2.781 1 39.44 49 THR B CA 1
ATOM 1001 C C . THR B 1 49 ? -6.34 -4.562 1.715 1 39.44 49 THR B C 1
ATOM 1003 O O . THR B 1 49 ? -5.145 -4.648 2.01 1 39.44 49 THR B O 1
ATOM 1006 N N . SER B 1 50 ? -6.719 -5.008 0.517 1 40.38 50 SER B N 1
ATOM 1007 C CA . SER B 1 50 ? -6.176 -4.395 -0.69 1 40.38 50 SER B CA 1
ATOM 1008 C C . SER B 1 50 ? -5.277 -3.207 -0.353 1 40.38 50 SER B C 1
ATOM 1010 O O . SER B 1 50 ? -5.527 -2.492 0.62 1 40.38 50 SER B O 1
ATOM 1012 N N . VAL B 1 51 ? -3.971 -3.582 -0.158 1 42.91 51 VAL B N 1
ATOM 1013 C CA . VAL B 1 51 ? -3.312 -2.283 -0.26 1 42.91 51 VAL B CA 1
ATOM 1014 C C . VAL B 1 51 ? -4.254 -1.277 -0.917 1 42.91 51 VAL B C 1
ATOM 1016 O O . VAL B 1 51 ? -4.523 -1.362 -2.117 1 42.91 51 VAL B O 1
ATOM 1019 N N . GLY B 1 52 ? -5.48 -1.552 -0.351 1 39.56 52 GLY B N 1
ATOM 1020 C CA . GLY B 1 52 ? -6.516 -0.627 -0.792 1 39.56 52 GLY B CA 1
ATOM 1021 C C . GLY B 1 52 ? -5.957 0.668 -1.351 1 39.56 52 GLY B C 1
ATOM 1022 O O . GLY B 1 52 ? -4.773 0.967 -1.175 1 39.56 52 GLY B O 1
ATOM 1023 N N . SER B 1 53 ? -6.738 1.112 -2.049 1 41.31 53 SER B N 1
ATOM 1024 C CA . SER B 1 53 ? -6.684 2.496 -2.508 1 41.31 53 SER B CA 1
ATOM 1025 C C . SER B 1 53 ? -6.02 3.396 -1.47 1 41.31 53 SER B C 1
ATOM 1027 O O . SER B 1 53 ? -6.059 4.621 -1.589 1 41.31 53 SER B O 1
ATOM 1029 N N . GLY B 1 54 ? -5.691 2.781 -0.242 1 38.5 54 GLY B N 1
ATOM 1030 C CA . GLY B 1 54 ? -5.336 3.963 0.53 1 38.5 54 GLY B CA 1
ATOM 1031 C C . GLY B 1 54 ? -4.02 4.586 0.104 1 38.5 54 GLY B C 1
ATOM 1032 O O . GLY B 1 54 ? -2.967 3.957 0.22 1 38.5 54 GLY B O 1
ATOM 1033 N N . SER B 1 55 ? -3.984 5.547 -0.822 1 43.03 55 SER B N 1
ATOM 1034 C CA . SER B 1 55 ? -3.268 6.562 -1.589 1 43.03 55 SER B CA 1
ATOM 1035 C C . SER B 1 55 ? -2.395 7.422 -0.684 1 43.03 55 SER B C 1
ATOM 1037 O O . SER B 1 55 ? -1.765 8.375 -1.146 1 43.03 55 SER B O 1
ATOM 1039 N N . THR B 1 56 ? -2.275 7.562 0.807 1 49.91 56 THR B N 1
ATOM 1040 C CA . THR B 1 56 ? -1.683 8.875 1.061 1 49.91 56 THR B CA 1
ATOM 1041 C C . THR B 1 56 ? -0.212 8.891 0.652 1 49.91 56 THR B C 1
ATOM 1043 O O . THR B 1 56 ? 0.576 8.062 1.117 1 49.91 56 THR B O 1
ATOM 1046 N N . SER B 1 57 ? 0.275 9.148 -0.527 1 64.75 57 SER B N 1
ATOM 1047 C CA . SER B 1 57 ? 1.691 9.297 -0.85 1 64.75 57 SER B CA 1
ATOM 1048 C C . SER B 1 57 ? 2.369 10.305 0.071 1 64.75 57 SER B C 1
ATOM 1050 O O . SER B 1 57 ? 3.426 10.023 0.639 1 64.75 57 SER B O 1
ATOM 1052 N N . CYS B 1 58 ? 1.754 11.312 0.173 1 74.69 58 CYS B N 1
ATOM 1053 C CA . CYS B 1 58 ? 2.32 12.312 1.076 1 74.69 58 CYS B CA 1
ATOM 1054 C C . CYS B 1 58 ? 1.219 13.109 1.768 1 74.69 58 CYS B C 1
ATOM 1056 O O . CYS B 1 58 ? 0.287 13.586 1.115 1 74.69 58 CYS B O 1
ATOM 1058 N N . CYS B 1 59 ? 1.121 13.211 3.139 1 79.81 59 CYS B N 1
ATOM 1059 C CA . CYS B 1 59 ? 0.145 14.008 3.879 1 79.81 59 CYS B CA 1
ATOM 1060 C C . CYS B 1 59 ? 0.75 14.555 5.164 1 79.81 59 CYS B C 1
ATOM 1062 O O . CYS B 1 59 ? 1.828 14.125 5.582 1 79.81 59 CYS B O 1
ATOM 1064 N N . SER B 1 60 ? 0.062 15.562 5.746 1 84.5 60 SER B N 1
ATOM 1065 C CA . SER B 1 60 ? 0.714 16.266 6.848 1 84.5 60 SER B CA 1
ATOM 1066 C C . SER B 1 60 ? -0.226 16.422 8.039 1 84.5 60 SER B C 1
ATOM 1068 O O . SER B 1 60 ? -0.032 17.297 8.875 1 84.5 60 SER B O 1
ATOM 1070 N N . TH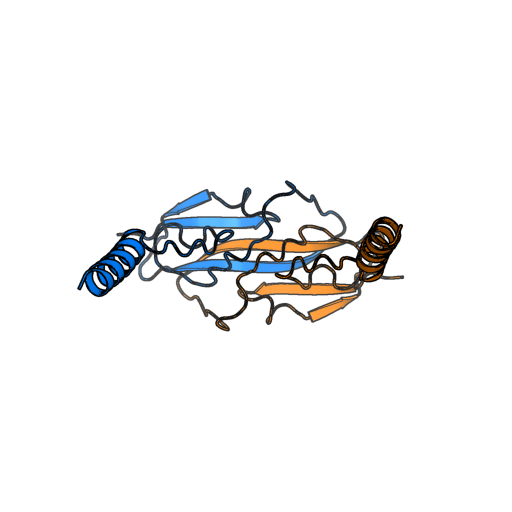R B 1 61 ? -1.289 15.688 8.047 1 86.5 61 THR B N 1
ATOM 1071 C CA . THR B 1 61 ? -2.131 15.641 9.234 1 86.5 61 THR B CA 1
ATOM 1072 C C . THR B 1 61 ? -1.929 14.328 9.992 1 86.5 61 THR B C 1
ATOM 1074 O O . THR B 1 61 ? -1.457 13.344 9.414 1 86.5 61 THR B O 1
ATOM 1077 N N . ASP B 1 62 ? -2.283 14.32 11.234 1 86.44 62 ASP B N 1
ATOM 1078 C CA . ASP B 1 62 ? -2.029 13.148 12.07 1 86.44 62 ASP B CA 1
ATOM 1079 C C . ASP B 1 62 ? -2.727 11.914 11.508 1 86.44 62 ASP B C 1
ATOM 1081 O O . ASP B 1 62 ? -3.918 11.953 11.203 1 86.44 62 ASP B O 1
ATOM 1085 N N . LEU B 1 63 ? -1.894 10.828 11.422 1 87.5 63 LEU B N 1
ATOM 1086 C CA . LEU B 1 63 ? -2.354 9.484 11.094 1 87.5 63 LEU B CA 1
ATOM 1087 C C . LEU B 1 63 ? -3.1 9.469 9.766 1 87.5 63 LEU B C 1
ATOM 1089 O O . LEU B 1 63 ? -3.998 8.648 9.555 1 87.5 63 LEU B O 1
ATOM 1093 N N . CYS B 1 64 ? -2.631 10.477 8.945 1 78.5 64 CYS B N 1
ATOM 1094 C CA . CYS B 1 64 ? -3.316 10.602 7.664 1 78.5 64 CYS B CA 1
ATOM 1095 C C . CYS B 1 64 ? -2.947 9.453 6.73 1 78.5 64 CYS B C 1
ATOM 1097 O O . CYS B 1 64 ? -3.648 9.195 5.754 1 78.5 64 CYS B O 1
ATOM 1099 N N . ASN B 1 65 ? -1.811 8.766 6.965 1 78.69 65 ASN B N 1
ATOM 1100 C CA . ASN B 1 65 ? -1.381 7.691 6.074 1 78.69 65 ASN B CA 1
ATOM 1101 C C . ASN B 1 65 ? -2.012 6.355 6.465 1 78.69 65 ASN B C 1
ATOM 1103 O O . ASN B 1 65 ? -1.399 5.301 6.289 1 78.69 65 ASN B O 1
ATOM 1107 N N . VAL B 1 66 ? -2.93 6.434 7.469 1 62.06 66 VAL B N 1
ATOM 1108 C CA . VAL B 1 66 ? -3.621 5.223 7.895 1 62.06 66 VAL B CA 1
ATOM 1109 C C . VAL B 1 66 ? -4.09 4.434 6.672 1 62.06 66 VAL B C 1
ATOM 1111 O O . VAL B 1 66 ? -4.168 3.203 6.715 1 62.06 66 VAL B O 1
ATOM 1114 N N . SER B 1 67 ? -5.211 4.992 5.594 1 54.22 67 SER B N 1
ATOM 1115 C CA . SER B 1 67 ? -6.223 4.398 4.727 1 54.22 67 SER B CA 1
ATOM 1116 C C . SER B 1 67 ? -5.602 3.844 3.449 1 54.22 67 SER B C 1
ATOM 1118 O O . SER B 1 67 ? -4.621 4.391 2.941 1 54.22 67 SER B O 1
ATOM 1120 N N . GLY B 1 68 ? -5.973 2.725 3.043 1 42.12 68 GLY B N 1
ATOM 1121 C CA . GLY B 1 68 ? -6.887 2.289 2 1 42.12 68 GLY B CA 1
ATOM 1122 C C . GLY B 1 68 ? -7.938 3.328 1.656 1 42.12 68 GLY B C 1
ATOM 1123 O O . GLY B 1 68 ? -8.32 3.473 0.492 1 42.12 68 GLY B O 1
ATOM 1124 N N . ALA B 1 69 ? -8.992 3.699 2.781 1 35.31 69 ALA B N 1
ATOM 1125 C CA . ALA B 1 69 ? -10.195 4.5 2.559 1 35.31 69 ALA B CA 1
ATOM 1126 C C . ALA B 1 69 ? -9.836 5.934 2.18 1 35.31 69 ALA B C 1
ATOM 1128 O O . ALA B 1 69 ? -9 6.562 2.83 1 35.31 69 ALA B O 1
ATOM 1129 N N . THR B 1 70 ? -9.438 6.109 1.041 1 35.94 70 THR B N 1
ATOM 1130 C CA . THR B 1 70 ? -9.695 7.516 0.758 1 35.94 70 THR B CA 1
ATOM 1131 C C . THR B 1 70 ? -10.844 8.039 1.614 1 35.94 70 THR B C 1
ATOM 1133 O O . THR B 1 70 ? -12.016 7.785 1.312 1 35.94 70 THR B O 1
ATOM 1136 N N . GLY B 1 71 ? -11.023 7.547 2.76 1 35.16 71 GLY B N 1
ATOM 1137 C CA . GLY B 1 71 ? -12.125 8.266 3.383 1 35.16 71 GLY B CA 1
ATOM 1138 C C . GLY B 1 71 ? -12 9.766 3.264 1 35.16 71 GLY B C 1
ATOM 1139 O O . GLY B 1 71 ? -11.055 10.359 3.783 1 35.16 71 GLY B O 1
ATOM 1140 N N . VAL B 1 72 ? -12.164 10.148 2.047 1 35.94 72 VAL B N 1
ATOM 1141 C CA . VAL B 1 72 ? -12.5 11.57 2.018 1 35.94 72 VAL B CA 1
ATOM 1142 C C . VAL B 1 72 ? -13.133 11.977 3.344 1 35.94 72 VAL B C 1
ATOM 1144 O O . VAL B 1 72 ? -14.211 11.492 3.697 1 35.94 72 V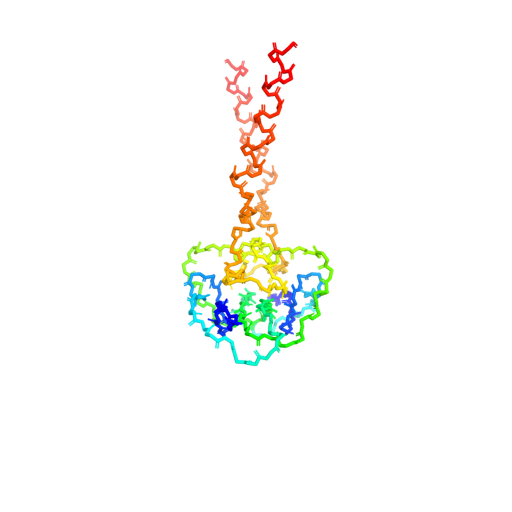AL B O 1
ATOM 1147 N N . LYS B 1 73 ? -12.484 12.148 4.324 1 36.19 73 LYS B N 1
ATOM 1148 C CA . LYS B 1 73 ? -13.094 12.898 5.418 1 36.19 73 LYS B CA 1
ATOM 1149 C C . LYS B 1 73 ? -13.859 14.109 4.898 1 36.19 73 LYS B C 1
ATOM 1151 O O . LYS B 1 73 ? -13.258 15.109 4.496 1 36.19 73 LYS B O 1
ATOM 1156 N N . TYR B 1 74 ? -14.711 13.836 3.93 1 35.84 74 TYR B N 1
ATOM 1157 C CA . TYR B 1 74 ? -15.586 14.984 3.715 1 35.84 74 TYR B CA 1
ATOM 1158 C C . TYR B 1 74 ? -16.109 15.523 5.039 1 35.84 74 TYR B C 1
ATOM 1160 O O . TYR B 1 74 ? -16.547 14.75 5.898 1 35.84 74 TYR B O 1
ATOM 1168 N N . SER B 1 75 ? -15.516 16.391 5.52 1 46.91 75 SER B N 1
ATOM 1169 C CA . SER B 1 75 ? -16.062 17.047 6.703 1 46.91 75 SER B CA 1
ATOM 1170 C C . SER B 1 75 ? -17.594 17.031 6.688 1 46.91 75 SER B C 1
ATOM 1172 O O . SER B 1 75 ? -18.219 17.562 5.766 1 46.91 75 SER B O 1
ATOM 1174 N N . PHE B 1 76 ? -18.156 16.031 7.277 1 45.81 76 PHE B N 1
ATOM 1175 C CA . PHE B 1 76 ? -19.609 15.984 7.477 1 45.81 76 PHE B CA 1
ATOM 1176 C C . PHE B 1 76 ? -20.188 17.391 7.551 1 45.81 76 PHE B C 1
ATOM 1178 O O . PHE B 1 76 ? -21.312 17.609 7.109 1 45.81 76 PHE B O 1
ATOM 1185 N N . THR B 1 77 ? -19.328 18.219 7.914 1 54.91 77 THR B N 1
ATOM 1186 C CA . THR B 1 77 ? -19.828 19.594 8.047 1 54.91 77 THR B CA 1
ATOM 1187 C C . THR B 1 77 ? -20.031 20.234 6.68 1 54.91 77 THR B C 1
ATOM 1189 O O . THR B 1 77 ? -21.031 20.906 6.453 1 54.91 77 THR B O 1
ATOM 1192 N N . ALA B 1 78 ? -19.141 19.906 5.785 1 55.69 78 ALA B N 1
ATOM 1193 C CA . ALA B 1 78 ? -19.328 20.5 4.461 1 55.69 78 ALA B CA 1
ATOM 1194 C C . ALA B 1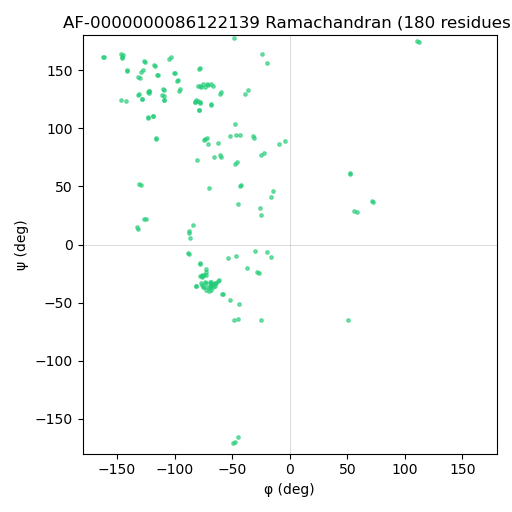 78 ? -20.438 19.797 3.695 1 55.69 78 ALA B C 1
ATOM 1196 O O . ALA B 1 78 ? -21.203 20.422 2.961 1 55.69 78 ALA B O 1
ATOM 1197 N N . LEU B 1 79 ? -20.531 18.516 3.949 1 55.16 79 LEU B N 1
ATOM 1198 C CA . LEU B 1 79 ? -21.625 17.781 3.328 1 55.16 79 LEU B CA 1
ATOM 1199 C C . LEU B 1 79 ? -22.969 18.219 3.912 1 55.16 79 LEU B C 1
ATOM 1201 O O . LEU B 1 79 ? -23.953 18.328 3.189 1 55.16 79 LEU B O 1
ATOM 1205 N N . ALA B 1 80 ? -22.859 18.484 5.172 1 61.16 80 ALA B N 1
ATOM 1206 C CA . ALA B 1 80 ? -24.078 18.938 5.836 1 61.16 80 ALA B CA 1
ATOM 1207 C C . ALA B 1 80 ? -24.469 20.328 5.355 1 61.16 80 ALA B C 1
ATOM 1209 O O . ALA B 1 80 ? -25.656 20.609 5.164 1 61.16 80 ALA B O 1
ATOM 1210 N N . LEU B 1 81 ? -23.516 21.141 5.02 1 64.5 81 LEU B N 1
ATOM 1211 C CA . LEU B 1 81 ? -23.797 22.516 4.582 1 64.5 81 LEU B CA 1
ATOM 1212 C C . LEU B 1 81 ? -24.328 22.531 3.148 1 64.5 81 LEU B C 1
ATOM 1214 O O . LEU B 1 81 ? -25.172 23.344 2.805 1 64.5 81 LEU B O 1
ATOM 1218 N N . SER B 1 82 ? -23.953 21.531 2.426 1 66.56 82 SER B N 1
ATOM 1219 C CA . SER B 1 82 ? -24.375 21.484 1.034 1 66.56 82 SER B CA 1
ATOM 1220 C C . SER B 1 82 ? -25.797 20.938 0.913 1 66.56 82 SER B C 1
ATOM 1222 O O . SER B 1 82 ? -26.594 21.422 0.117 1 66.56 82 SER B O 1
ATOM 1224 N N . LEU B 1 83 ? -26 20.031 1.8 1 66.62 83 LEU B N 1
ATOM 1225 C CA . LEU B 1 83 ? -27.344 19.469 1.774 1 66.62 83 LEU B CA 1
ATOM 1226 C C . LEU B 1 83 ? -28.359 20.469 2.312 1 66.62 83 LEU B C 1
ATOM 1228 O O . LEU B 1 83 ? -29.484 20.531 1.816 1 66.62 83 LEU B O 1
ATOM 1232 N N . GLY B 1 84 ? -27.875 21.125 3.344 1 62.78 84 GLY B N 1
ATOM 1233 C CA . GLY B 1 84 ? -28.75 22.156 3.877 1 62.78 84 GLY B CA 1
ATOM 1234 C C . GLY B 1 84 ? -29.125 23.203 2.854 1 62.78 84 GLY B C 1
ATOM 1235 O O . GLY B 1 84 ? -30.297 23.609 2.777 1 62.78 84 GLY B O 1
ATOM 1236 N N . PHE B 1 85 ? -28.172 23.625 2.066 1 70.12 85 PHE B N 1
ATOM 1237 C CA . PHE B 1 85 ? -28.438 24.656 1.061 1 70.12 85 PHE B CA 1
ATOM 1238 C C . PHE B 1 85 ? -29.391 24.141 -0.002 1 70.12 85 PHE B C 1
ATOM 1240 O O . PHE B 1 85 ? -30.297 24.859 -0.434 1 70.12 85 PHE B O 1
ATOM 1247 N N . LEU B 1 86 ? -29.266 22.953 -0.265 1 65.44 86 LEU B N 1
ATOM 1248 C CA . LEU B 1 86 ? -30.141 22.391 -1.288 1 65.44 86 LEU B CA 1
ATOM 1249 C C . LEU B 1 86 ? -31.578 22.297 -0.787 1 65.44 86 LEU B C 1
ATOM 1251 O O . LEU B 1 86 ? -32.531 22.594 -1.528 1 65.44 86 LEU B O 1
ATOM 1255 N N . LEU B 1 87 ? -31.703 22 0.402 1 65.75 87 LEU B N 1
ATOM 1256 C CA . LEU B 1 87 ? -33.031 21.891 0.981 1 65.75 87 LEU B CA 1
ATOM 1257 C C . LEU B 1 87 ? -33.719 23.25 1.08 1 65.75 87 LEU B C 1
ATOM 1259 O O . LEU B 1 87 ? -34.906 23.375 0.838 1 65.75 87 LEU B O 1
ATOM 1263 N N . VAL B 1 88 ? -32.875 24.141 1.367 1 65.19 88 VAL B N 1
ATOM 1264 C CA . VAL B 1 88 ? -33.438 25.484 1.448 1 65.19 88 VAL B CA 1
ATOM 1265 C C . VAL B 1 88 ? -33.875 25.953 0.058 1 65.19 88 VAL B C 1
ATOM 1267 O O . VAL B 1 88 ? -34.906 26.562 -0.097 1 65.19 88 VAL B O 1
ATOM 1270 N N . LEU B 1 89 ? -33.156 25.547 -0.863 1 66.38 89 LEU B N 1
ATOM 1271 C CA . LEU B 1 89 ? -33.5 25.938 -2.221 1 66.38 89 LEU B CA 1
ATOM 1272 C C . LEU B 1 89 ? -34.75 25.188 -2.699 1 66.38 89 LEU B C 1
ATOM 1274 O O . LEU B 1 89 ? -35.562 25.75 -3.432 1 66.38 89 LEU B O 1
ATOM 1278 N N . LEU B 1 90 ? -34.812 24.016 -2.213 1 64.88 90 LEU B N 1
ATOM 1279 C CA . LEU B 1 90 ? -35.969 23.25 -2.629 1 64.88 90 LEU B CA 1
ATOM 1280 C C . LEU B 1 90 ? -37.219 23.688 -1.858 1 64.88 90 LEU B C 1
ATOM 1282 O O . LEU B 1 90 ? -38.344 23.438 -2.293 1 64.88 90 LEU B O 1
ATOM 1286 N N . ARG B 1 91 ? -36.906 24.156 -0.743 1 63.97 91 ARG B N 1
ATOM 1287 C CA . ARG B 1 91 ? -38.031 24.594 0.057 1 63.97 91 ARG B CA 1
ATOM 1288 C C . ARG B 1 91 ? -38.562 25.953 -0.412 1 63.97 91 ARG B C 1
ATOM 1290 O O . ARG B 1 91 ? -39.75 26.25 -0.269 1 63.97 91 ARG B O 1
ATOM 1297 N N . ASN B 1 92 ? -37.781 26.578 -1.155 1 54.03 92 ASN B N 1
ATOM 1298 C CA . ASN B 1 92 ? -38.344 27.797 -1.709 1 54.03 92 ASN B CA 1
ATOM 1299 C C . ASN B 1 92 ? -39.062 27.531 -3.039 1 54.03 92 ASN B C 1
ATOM 1301 O O . ASN B 1 92 ? -38.531 26.797 -3.883 1 54.03 92 ASN B O 1
#

Foldseek 3Di:
DFAWEFADDDDLALVVTGDIDGDDDPPDWHADDDDDDDDPDDPNPDVDADCAQQRPRTGGHHHSSSGHPPVVCPVVVVVVVVVVVVVVVVVD/DFAWEFADDDDLALVRTGDIDGDDDPPDWHADDDDDDDDPDDPNPDVDDDVAVLPPRTGGHHHSSSDSPPPPCPVVVVVVVVVVVVVVVVVD